Protein AF-A0A960JCE8-F1 (afdb_monomer_lite)

Sequence (146 aa):
MRWTVFALLLLAACGSQPPPAEEAPPAGPRYSATESATPDGVKLIVLRDEEAGLEMSIAPEKGGEMSSLRVRKGGEWVETLYLANDYAPREGWTGKAPLLWPATGRNFPKGFKPQTKPDGSIERGRYTLDGKTYEMPGHGFVRDMA

Radius of gyration: 30.68 Å; chains: 1; bounding box: 53×46×119 Å

pLDDT: mean 85.25, std 17.53, range [32.09, 98.69]

Structure (mmCIF, N/CA/C/O backbone):
data_AF-A0A960JCE8-F1
#
_entry.id   AF-A0A960JCE8-F1
#
loop_
_atom_site.group_PDB
_atom_site.id
_atom_site.type_symbol
_atom_site.label_atom_id
_atom_site.label_alt_id
_atom_site.label_comp_id
_atom_site.label_asym_id
_atom_site.label_entity_id
_atom_site.label_seq_id
_atom_site.pdbx_PDB_ins_code
_atom_site.Cartn_x
_atom_site.Cartn_y
_atom_site.Cartn_z
_atom_site.occupancy
_atom_site.B_iso_or_equiv
_atom_site.auth_seq_id
_atom_site.auth_comp_id
_atom_site.auth_asym_id
_atom_site.auth_atom_id
_atom_site.pdbx_PDB_model_num
ATOM 1 N N . MET A 1 1 ? -7.654 -31.927 88.680 1.00 37.94 1 MET A N 1
ATOM 2 C CA . MET A 1 1 ? -7.349 -32.418 87.319 1.00 37.94 1 MET A CA 1
ATOM 3 C C . MET A 1 1 ? -8.537 -32.112 86.414 1.00 37.94 1 MET A C 1
ATOM 5 O O . MET A 1 1 ? -9.617 -32.601 86.689 1.00 37.94 1 MET A O 1
ATOM 9 N N . ARG A 1 2 ? -8.302 -31.239 85.423 1.00 38.72 2 ARG A N 1
ATOM 10 C CA . ARG A 1 2 ? -9.026 -30.986 84.157 1.00 38.72 2 ARG A CA 1
ATOM 11 C C . ARG A 1 2 ? -10.564 -30.876 84.152 1.00 38.72 2 ARG A C 1
ATOM 13 O O . ARG A 1 2 ? -11.277 -31.867 84.126 1.00 38.72 2 ARG A O 1
ATOM 20 N N . TRP A 1 3 ? -11.022 -29.631 84.012 1.00 32.09 3 TRP A N 1
ATOM 21 C CA . TRP A 1 3 ? -12.282 -29.254 83.365 1.00 32.09 3 TRP A CA 1
ATOM 22 C C . TRP A 1 3 ? -12.041 -29.162 81.850 1.00 32.09 3 TRP A C 1
ATOM 24 O O . TRP A 1 3 ? -11.005 -28.642 81.432 1.00 32.09 3 TRP A O 1
ATOM 34 N N . THR A 1 4 ? -12.966 -29.647 81.024 1.00 48.75 4 THR A N 1
ATOM 35 C CA . THR A 1 4 ? -12.920 -29.479 79.563 1.00 48.75 4 THR A CA 1
ATOM 36 C C . THR A 1 4 ? -14.203 -28.788 79.126 1.00 48.75 4 THR A C 1
ATOM 38 O O . THR A 1 4 ? -15.284 -29.356 79.225 1.00 48.75 4 THR A O 1
ATOM 41 N N . VAL A 1 5 ? -14.072 -27.538 78.688 1.00 43.69 5 VAL A N 1
ATOM 42 C CA . VAL A 1 5 ? -15.142 -26.750 78.070 1.00 43.69 5 VAL A CA 1
ATOM 43 C C . VAL A 1 5 ? -15.042 -26.960 76.560 1.00 43.69 5 VAL A C 1
ATOM 45 O O . VAL A 1 5 ? -13.990 -26.707 75.977 1.00 43.69 5 VAL A O 1
ATOM 48 N N . PHE A 1 6 ? -16.117 -27.436 75.932 1.00 40.97 6 PHE A N 1
ATOM 49 C CA . PHE A 1 6 ? -16.258 -27.470 74.475 1.00 40.97 6 PHE A CA 1
ATOM 50 C C . PHE A 1 6 ? -16.803 -26.119 74.001 1.00 40.97 6 PHE A C 1
ATOM 52 O O . PHE A 1 6 ? -17.929 -25.753 74.330 1.00 40.97 6 PHE A O 1
ATOM 59 N N . ALA A 1 7 ? -16.005 -25.377 73.233 1.00 42.19 7 ALA A N 1
ATOM 60 C CA . ALA A 1 7 ? -16.457 -24.189 72.519 1.00 42.19 7 ALA A CA 1
ATOM 61 C C . ALA A 1 7 ? -16.963 -24.602 71.129 1.00 42.19 7 ALA A C 1
ATOM 63 O O . ALA A 1 7 ? -16.206 -25.140 70.321 1.00 42.19 7 ALA A O 1
ATOM 64 N N . LEU A 1 8 ? -18.248 -24.363 70.865 1.00 40.25 8 LEU A N 1
ATOM 65 C CA . LEU A 1 8 ? -18.876 -24.553 69.561 1.00 40.25 8 LEU A CA 1
ATOM 66 C C . LEU A 1 8 ? -18.727 -23.245 68.763 1.00 40.25 8 LEU A C 1
ATOM 68 O O . LEU A 1 8 ? -19.310 -22.227 69.130 1.00 40.25 8 LEU A O 1
ATOM 72 N N . LEU A 1 9 ? -17.925 -23.257 67.697 1.00 42.34 9 LEU A N 1
ATOM 73 C CA . LEU A 1 9 ? -17.798 -22.138 66.758 1.00 42.34 9 LEU A CA 1
AT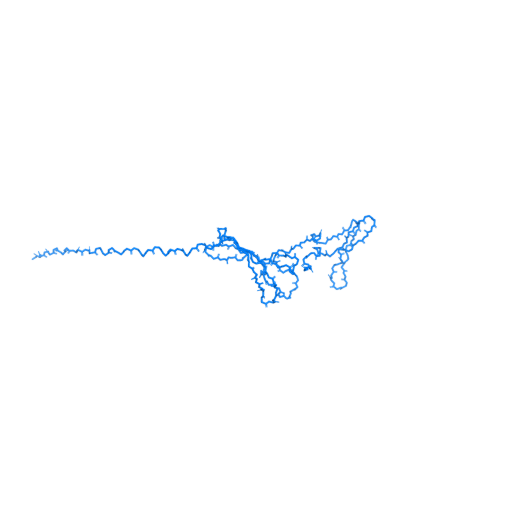OM 74 C C . LEU A 1 9 ? -18.870 -22.268 65.665 1.00 42.34 9 LEU A C 1
ATOM 76 O O . LEU A 1 9 ? -18.817 -23.176 64.840 1.00 42.34 9 LEU A O 1
ATOM 80 N N . LEU A 1 10 ? -19.836 -21.349 65.661 1.00 44.88 10 LEU A N 1
ATOM 81 C CA . LEU A 1 10 ? -20.793 -21.150 64.571 1.00 44.88 10 LEU A CA 1
ATOM 82 C C . LEU A 1 10 ? -20.166 -20.221 63.522 1.00 44.88 10 LEU A C 1
ATOM 84 O O . LEU A 1 10 ? -19.993 -19.028 63.765 1.00 44.88 10 LEU A O 1
ATOM 88 N N . LEU A 1 11 ? -19.823 -20.769 62.355 1.00 46.22 11 LEU A N 1
ATOM 89 C CA . LEU A 1 11 ? -19.457 -19.997 61.166 1.00 46.22 11 LEU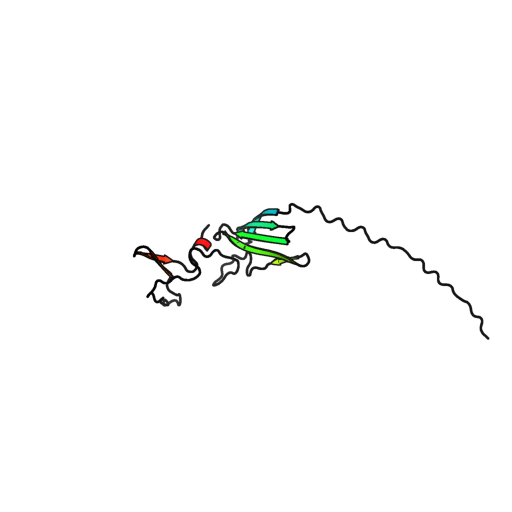 A CA 1
ATOM 90 C C . LEU A 1 11 ? -20.738 -19.513 60.475 1.00 46.22 11 LEU A C 1
ATOM 92 O O . LEU A 1 11 ? -21.480 -20.306 59.896 1.00 46.22 11 LEU A O 1
ATOM 96 N N . ALA A 1 12 ? -20.993 -18.207 60.535 1.00 48.25 12 ALA A N 1
ATOM 97 C CA . ALA A 1 12 ? -22.004 -17.550 59.718 1.00 48.25 12 ALA A CA 1
ATOM 98 C C . ALA A 1 12 ? -21.504 -17.470 58.266 1.00 48.25 12 ALA A C 1
ATOM 100 O O . ALA A 1 12 ? -20.547 -16.758 57.964 1.00 48.25 12 ALA A O 1
ATOM 101 N N . ALA A 1 13 ? -22.140 -18.217 57.364 1.00 46.94 13 ALA A N 1
ATOM 102 C CA . ALA A 1 13 ? -21.901 -18.113 55.932 1.00 46.94 13 ALA A CA 1
ATOM 103 C C . ALA A 1 13 ? -22.598 -16.853 55.389 1.00 46.94 13 ALA A C 1
ATOM 105 O O . ALA A 1 13 ? -23.791 -16.868 55.092 1.00 46.94 13 ALA A O 1
ATOM 106 N N . CYS A 1 14 ? -21.859 -15.749 55.265 1.00 43.31 14 CYS A N 1
ATOM 107 C CA . CYS A 1 14 ? -22.281 -14.608 54.455 1.00 43.31 14 CYS A CA 1
ATOM 108 C C . CYS A 1 14 ? -22.207 -15.009 52.976 1.00 43.31 14 CYS A C 1
ATOM 110 O O . CYS A 1 14 ? -21.129 -15.031 52.386 1.00 43.31 14 CYS A O 1
ATOM 112 N N . GLY A 1 15 ? -23.348 -15.351 52.378 1.00 46.66 15 GLY A N 1
ATOM 113 C CA . GLY A 1 15 ? -23.458 -15.525 50.934 1.00 46.66 15 GLY A CA 1
ATOM 114 C C . GLY A 1 15 ? -23.321 -14.175 50.234 1.00 46.66 15 GLY A C 1
ATOM 115 O O . GLY A 1 15 ? -24.287 -13.424 50.143 1.00 46.66 15 GLY A O 1
ATOM 116 N N . SER A 1 16 ? -22.126 -13.852 49.743 1.00 61.12 16 SER A N 1
ATOM 117 C CA . SER A 1 16 ? -21.938 -12.769 48.780 1.00 61.12 16 SER A CA 1
ATOM 118 C C . SER A 1 16 ? -22.401 -13.265 47.411 1.00 61.12 16 SER A C 1
ATOM 120 O O . SER A 1 16 ? -21.749 -14.116 46.803 1.00 61.12 16 SER A O 1
ATOM 122 N N . GLN A 1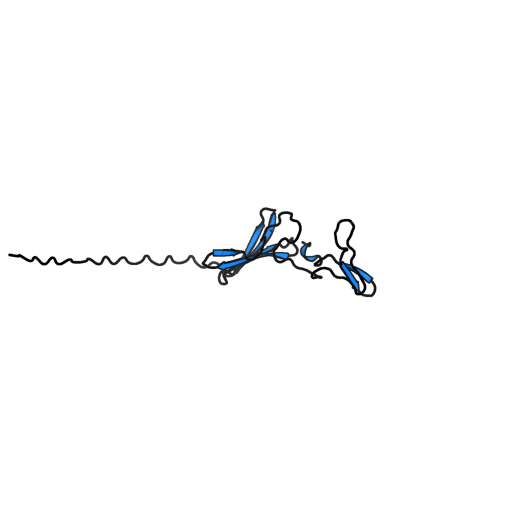 17 ? -23.534 -12.761 46.930 1.00 57.62 17 GLN A N 1
ATOM 123 C CA . GLN A 1 17 ? -23.922 -12.929 45.533 1.00 57.62 17 GLN A CA 1
ATOM 124 C C . GLN A 1 17 ? -22.829 -12.306 44.644 1.00 57.62 17 GLN A C 1
ATOM 126 O O . GLN A 1 17 ? -22.421 -11.174 44.922 1.00 57.62 17 GLN A O 1
ATOM 131 N N . PRO A 1 18 ? -22.326 -13.003 43.608 1.00 63.88 18 PRO A N 1
ATOM 132 C CA . PRO A 1 18 ? -21.457 -12.366 42.630 1.00 63.88 18 PRO A CA 1
ATOM 133 C C . PRO A 1 18 ? -22.215 -11.195 41.985 1.00 63.88 18 PRO A C 1
ATOM 135 O O . PRO A 1 18 ? -23.432 -11.303 41.783 1.00 63.88 18 PRO A O 1
ATOM 138 N N . PRO A 1 19 ? -21.538 -10.068 41.698 1.00 63.06 19 PRO A N 1
ATOM 139 C CA . PRO A 1 19 ? -22.173 -8.961 41.003 1.00 63.06 19 PRO A CA 1
ATOM 140 C C . PRO A 1 19 ? -22.761 -9.466 39.675 1.00 63.06 19 PRO A C 1
ATOM 142 O O . PRO A 1 19 ? -22.184 -10.374 39.065 1.00 63.06 19 PRO A O 1
ATOM 145 N N . PRO A 1 20 ? -23.916 -8.931 39.239 1.00 60.16 20 PRO A N 1
ATOM 146 C CA . PRO A 1 20 ? -24.464 -9.267 37.933 1.00 60.16 20 PRO A CA 1
ATOM 147 C C . PRO A 1 20 ? -23.392 -9.012 36.874 1.00 60.16 20 PRO A C 1
ATOM 149 O O . PRO A 1 20 ? -22.685 -8.005 36.940 1.00 60.16 20 PRO A O 1
ATOM 152 N N . ALA A 1 21 ? -23.245 -9.958 35.943 1.00 65.50 21 ALA A N 1
ATOM 153 C CA . ALA A 1 21 ? -22.355 -9.800 34.806 1.00 65.50 21 ALA A CA 1
ATOM 154 C C . ALA A 1 21 ? -22.693 -8.469 34.130 1.00 65.50 21 ALA A C 1
ATOM 156 O O . ALA A 1 21 ? -23.845 -8.244 33.763 1.00 65.50 21 ALA A O 1
ATOM 157 N N . GLU A 1 22 ? -21.701 -7.586 34.053 1.00 65.69 22 GLU A N 1
ATOM 158 C CA . GLU A 1 22 ? -21.793 -6.324 33.337 1.00 65.69 22 GLU A CA 1
ATOM 159 C C . GLU A 1 22 ? -22.253 -6.649 31.916 1.00 65.69 22 GLU A C 1
ATOM 161 O O . GLU A 1 22 ? -21.563 -7.340 31.162 1.00 65.69 22 GLU A O 1
ATOM 166 N N . GLU A 1 23 ? -23.494 -6.275 31.615 1.00 53.88 23 GLU A N 1
ATOM 167 C CA . GLU A 1 23 ? -24.129 -6.568 30.344 1.00 53.88 23 GLU A CA 1
ATOM 168 C C . GLU A 1 23 ? -23.301 -5.860 29.274 1.00 53.88 23 GLU A C 1
ATOM 170 O O . GLU A 1 23 ? -23.193 -4.631 29.270 1.00 53.88 23 GLU A O 1
ATOM 175 N N . ALA A 1 24 ? -22.617 -6.650 28.440 1.00 63.06 24 ALA A N 1
ATOM 176 C CA . ALA A 1 24 ? -21.736 -6.115 27.419 1.00 63.06 24 ALA A CA 1
ATOM 177 C C . ALA A 1 24 ? -22.530 -5.099 26.580 1.00 63.06 24 ALA A C 1
ATOM 179 O O . ALA A 1 24 ? -23.669 -5.397 26.201 1.00 63.06 24 ALA A O 1
ATOM 180 N N . PRO A 1 25 ? -21.969 -3.905 26.309 1.00 56.75 25 PRO A N 1
ATOM 181 C CA . PRO A 1 25 ? -22.666 -2.883 25.541 1.00 56.75 25 PRO A CA 1
ATOM 182 C C . PRO A 1 25 ? -23.182 -3.481 24.226 1.00 56.75 25 PRO A C 1
ATOM 184 O O . PRO A 1 25 ? -22.537 -4.385 23.680 1.00 56.75 25 PRO A O 1
ATOM 187 N N . PRO A 1 26 ? -24.335 -3.007 23.713 1.00 56.25 26 PRO A N 1
ATOM 188 C CA . PRO A 1 26 ? -24.939 -3.562 22.512 1.00 56.25 26 PRO A CA 1
ATOM 189 C C . PRO A 1 26 ? -23.896 -3.611 21.399 1.00 56.25 26 PRO A C 1
ATOM 191 O O . PRO A 1 26 ? -23.259 -2.601 21.091 1.00 56.25 26 PRO A O 1
ATOM 194 N N . ALA A 1 27 ? -23.698 -4.811 20.847 1.00 69.81 27 ALA A N 1
ATOM 195 C CA . ALA A 1 27 ? -22.736 -5.041 19.786 1.00 69.81 27 ALA A CA 1
ATOM 196 C C . ALA A 1 27 ? -23.030 -4.053 18.650 1.00 69.81 27 ALA A C 1
ATOM 198 O O . ALA A 1 27 ? -24.145 -4.011 18.126 1.00 69.81 27 ALA A O 1
ATOM 199 N N . GLY A 1 28 ? -22.043 -3.215 18.322 1.00 77.19 28 GLY A N 1
ATOM 200 C CA . GLY A 1 28 ? -22.120 -2.311 17.180 1.00 77.19 28 GLY A CA 1
ATOM 201 C C . GLY A 1 28 ? -22.370 -3.076 15.872 1.00 77.19 28 GLY A C 1
ATOM 202 O O . GLY A 1 28 ? -22.428 -4.310 15.862 1.00 77.19 28 GLY A O 1
ATOM 203 N N . PRO A 1 29 ? -22.517 -2.371 14.738 1.00 91.12 29 PRO A N 1
ATOM 204 C CA . PRO A 1 29 ? -22.653 -3.052 13.459 1.00 91.12 29 PRO A CA 1
ATOM 205 C C . PRO A 1 29 ? -21.451 -3.979 13.247 1.00 91.12 29 PRO A C 1
ATOM 207 O O . PRO A 1 29 ? -20.310 -3.561 13.441 1.00 91.12 29 PRO A O 1
ATOM 210 N N . ARG A 1 30 ? -21.713 -5.233 12.849 1.00 95.06 30 ARG A N 1
ATOM 211 C CA . ARG A 1 30 ? -20.658 -6.224 12.585 1.00 95.06 30 ARG A CA 1
ATOM 212 C C . ARG A 1 30 ? -19.589 -5.655 11.656 1.00 95.06 30 ARG A C 1
ATOM 214 O O . ARG A 1 30 ? -18.406 -5.789 11.936 1.00 95.06 30 ARG A O 1
ATOM 221 N N . TYR A 1 31 ? -20.030 -5.026 10.568 1.00 97.81 31 TYR A N 1
ATOM 222 C CA . TYR A 1 31 ? -19.165 -4.408 9.576 1.00 97.81 31 TYR A CA 1
ATOM 223 C C . TYR A 1 31 ? -19.222 -2.889 9.677 1.00 97.81 31 TYR A C 1
ATOM 225 O O . TYR A 1 31 ? -20.308 -2.314 9.777 1.00 97.81 31 TYR A O 1
ATOM 233 N N . SER A 1 32 ? -18.072 -2.233 9.570 1.00 97.56 32 SER A N 1
ATOM 234 C CA . SER A 1 32 ? -18.001 -0.779 9.436 1.00 97.56 32 SER A CA 1
ATOM 235 C C . SER A 1 32 ? -16.910 -0.351 8.459 1.00 97.56 32 SER A C 1
ATOM 237 O O . SER A 1 32 ? -15.934 -1.067 8.225 1.00 97.56 32 SER A O 1
ATOM 239 N N . ALA A 1 33 ? -17.115 0.824 7.868 1.00 98.12 33 ALA A N 1
ATOM 240 C CA . ALA A 1 33 ? -16.146 1.514 7.035 1.00 98.12 33 ALA A CA 1
ATOM 241 C C . ALA A 1 33 ? -16.111 2.983 7.463 1.00 98.12 33 ALA A C 1
ATOM 243 O O . ALA A 1 33 ? -17.154 3.637 7.514 1.00 98.12 33 ALA A O 1
ATOM 244 N N . THR A 1 34 ? -14.930 3.492 7.795 1.00 98.19 34 THR A N 1
ATOM 245 C CA . THR A 1 34 ? -14.743 4.873 8.258 1.00 98.19 34 THR A CA 1
ATOM 246 C C . THR A 1 34 ? -13.526 5.496 7.604 1.00 98.19 34 THR A C 1
ATOM 248 O O . THR A 1 34 ? -12.540 4.811 7.348 1.00 98.19 34 THR A O 1
ATOM 251 N N . GLU A 1 35 ? -13.562 6.803 7.388 1.00 98.25 35 GLU A N 1
ATOM 252 C CA . GLU A 1 35 ? -12.392 7.550 6.938 1.00 98.25 35 GLU A CA 1
ATOM 253 C C . GLU A 1 35 ? -11.514 7.948 8.128 1.00 98.25 35 GLU A C 1
ATOM 255 O O . GLU A 1 35 ? -12.006 8.268 9.213 1.00 98.25 35 GLU A O 1
ATOM 260 N N . SER A 1 36 ? -10.202 7.937 7.925 1.00 97.69 36 SER A N 1
ATOM 261 C CA . SER A 1 36 ? -9.228 8.487 8.865 1.00 97.69 36 SER A CA 1
ATOM 262 C C . SER A 1 36 ? -8.018 9.039 8.108 1.00 97.69 36 SER A C 1
ATOM 264 O O . SER A 1 36 ? -8.009 9.097 6.876 1.00 97.69 36 SER A O 1
ATOM 266 N N . ALA A 1 37 ? -6.997 9.485 8.834 1.00 97.31 37 ALA A N 1
ATOM 267 C CA . ALA A 1 37 ? -5.740 9.903 8.238 1.00 97.31 37 ALA A CA 1
ATOM 268 C C . ALA A 1 37 ? -4.561 9.536 9.139 1.00 97.31 37 ALA A C 1
ATOM 270 O O . ALA A 1 37 ? -4.693 9.465 10.364 1.00 97.31 37 ALA A O 1
ATOM 271 N N . THR A 1 38 ? -3.400 9.321 8.527 1.00 95.94 38 THR A N 1
ATOM 272 C CA . THR A 1 38 ? -2.135 9.191 9.257 1.00 95.94 38 THR A CA 1
ATOM 273 C C . THR A 1 38 ? -1.685 10.553 9.799 1.00 95.94 38 THR A C 1
ATOM 275 O O . THR A 1 38 ? -2.160 11.588 9.321 1.00 95.94 38 THR A O 1
ATOM 278 N N . PRO A 1 39 ? -0.743 10.596 10.762 1.00 92.06 39 PRO A N 1
ATOM 279 C CA . PRO A 1 39 ? -0.163 11.859 11.230 1.00 92.06 39 PRO A CA 1
ATOM 280 C C . PRO A 1 39 ? 0.428 12.720 10.103 1.00 92.06 39 PRO A C 1
ATOM 282 O O . PRO A 1 39 ? 0.364 13.943 10.168 1.00 92.06 39 PRO A O 1
ATOM 285 N N . ASP A 1 40 ? 0.932 12.077 9.046 1.00 87.56 40 ASP A N 1
ATOM 286 C CA . ASP A 1 40 ? 1.513 12.731 7.867 1.00 87.56 40 ASP A CA 1
ATOM 287 C C . ASP A 1 40 ? 0.458 13.139 6.81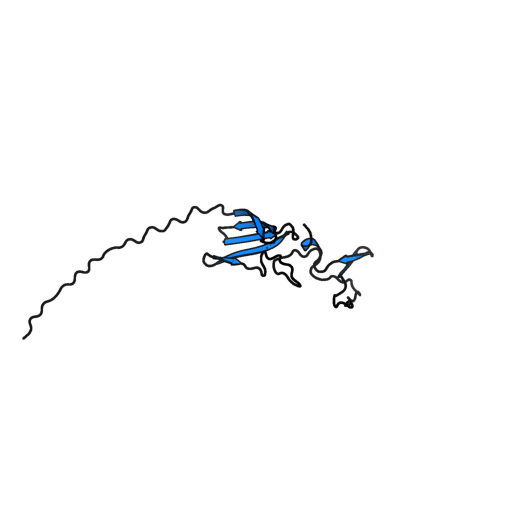5 1.00 87.56 40 ASP A C 1
ATOM 289 O O . ASP A 1 40 ? 0.801 13.581 5.719 1.00 87.56 40 ASP A O 1
ATOM 293 N N . GLY A 1 41 ? -0.834 12.981 7.124 1.00 94.62 41 GLY A N 1
ATOM 294 C CA . GLY A 1 41 ? -1.948 13.426 6.284 1.00 94.62 41 GLY A CA 1
ATOM 295 C C . GLY A 1 41 ? -2.363 12.462 5.171 1.00 94.62 41 GLY A C 1
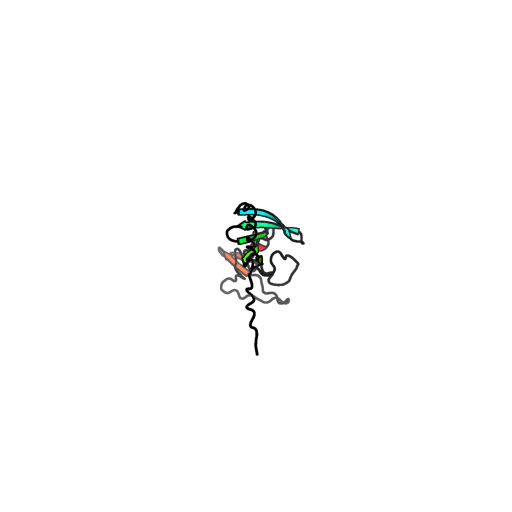ATOM 296 O O . GLY A 1 41 ? -3.162 12.843 4.318 1.00 94.62 41 GLY A O 1
ATOM 297 N N . VAL A 1 42 ? -1.867 11.219 5.161 1.00 96.25 42 VAL A N 1
ATOM 298 C CA . VAL A 1 42 ? -2.314 10.212 4.185 1.00 96.25 42 VAL A CA 1
ATOM 299 C C . VAL A 1 42 ? -3.720 9.759 4.549 1.00 96.25 42 VAL A C 1
ATOM 301 O O . VAL A 1 42 ? -3.938 9.262 5.654 1.00 96.25 42 VAL A O 1
ATOM 304 N N . LYS A 1 43 ? -4.671 9.919 3.624 1.00 98.00 43 LYS A N 1
ATOM 305 C CA . LYS A 1 43 ? -6.061 9.493 3.827 1.00 98.00 43 LYS A CA 1
ATOM 306 C C . LYS A 1 43 ? -6.170 7.976 3.856 1.00 98.00 43 LYS A C 1
ATOM 308 O O . LYS A 1 43 ? -5.575 7.292 3.021 1.00 98.00 43 LYS A O 1
ATOM 313 N N . LEU A 1 44 ? -6.986 7.474 4.775 1.00 98.56 44 LEU A N 1
ATOM 314 C CA . LEU A 1 44 ? -7.229 6.054 4.970 1.00 98.56 44 LEU A CA 1
ATOM 315 C C . LEU A 1 44 ? -8.723 5.740 4.925 1.00 98.56 44 LEU A C 1
ATOM 317 O O . LEU A 1 44 ? -9.545 6.485 5.458 1.00 98.56 44 LEU A O 1
ATOM 321 N N . ILE A 1 45 ? -9.051 4.581 4.363 1.00 98.69 45 ILE A N 1
ATOM 322 C CA . ILE A 1 45 ? -10.330 3.905 4.581 1.00 98.69 45 ILE A CA 1
ATOM 323 C C . ILE A 1 45 ? -10.064 2.775 5.571 1.00 98.69 45 ILE A C 1
ATOM 325 O O . ILE A 1 45 ? -9.305 1.854 5.273 1.00 98.69 45 ILE A O 1
ATOM 329 N N . VAL A 1 46 ? -10.675 2.842 6.749 1.00 98.56 46 VAL A N 1
ATOM 330 C CA . VAL A 1 46 ? -10.595 1.808 7.783 1.00 98.56 46 VAL A CA 1
ATOM 331 C C . VAL A 1 46 ? -11.817 0.911 7.667 1.00 98.56 46 VAL A C 1
ATOM 333 O O . VAL A 1 46 ? -12.944 1.393 7.755 1.00 98.56 46 VAL A O 1
ATOM 336 N N . LEU A 1 47 ? -11.592 -0.383 7.465 1.00 98.50 47 LEU A N 1
ATOM 337 C CA . LEU A 1 47 ? -12.626 -1.409 7.382 1.00 98.50 47 LEU A CA 1
ATOM 338 C C . LEU A 1 47 ? -12.530 -2.309 8.610 1.00 98.50 47 LEU A C 1
ATOM 340 O O . LEU A 1 47 ? -11.426 -2.710 8.987 1.00 98.50 47 LEU A O 1
ATOM 344 N N . ARG A 1 48 ? -13.666 -2.658 9.211 1.00 98.31 48 ARG A N 1
ATOM 345 C CA . ARG A 1 48 ? -13.707 -3.520 10.396 1.00 98.31 48 ARG A CA 1
ATOM 346 C C . ARG A 1 48 ? -14.776 -4.603 10.279 1.00 98.31 48 ARG A C 1
ATOM 348 O O . ARG A 1 48 ? -15.879 -4.328 9.814 1.00 98.31 48 ARG A O 1
ATOM 355 N N . ASP A 1 49 ? -14.441 -5.807 10.739 1.00 97.81 49 ASP A N 1
ATOM 356 C CA . ASP A 1 49 ? -15.373 -6.878 11.113 1.00 97.81 49 ASP A CA 1
ATOM 357 C C . ASP A 1 49 ? -15.203 -7.141 12.622 1.00 97.81 49 ASP A C 1
ATOM 359 O O . ASP A 1 49 ? -14.222 -7.756 13.051 1.00 97.81 49 ASP A O 1
ATOM 363 N N . GLU A 1 50 ? -16.128 -6.630 13.439 1.00 95.62 50 GLU A N 1
ATOM 364 C CA . GLU A 1 50 ? -16.096 -6.774 14.904 1.00 95.62 50 GLU A CA 1
ATOM 365 C C . GLU A 1 50 ? -16.290 -8.229 15.352 1.00 95.62 50 GLU A C 1
ATOM 367 O O . GLU A 1 50 ? -15.693 -8.642 16.346 1.00 95.62 50 GLU A O 1
ATOM 372 N N . GLU A 1 51 ? -17.079 -9.022 14.618 1.00 95.19 51 GLU A N 1
ATOM 373 C CA . GLU A 1 51 ? -17.344 -10.426 14.960 1.00 95.19 51 GLU A CA 1
ATOM 374 C C . GLU A 1 51 ? -16.122 -11.301 14.663 1.00 95.19 51 GLU A C 1
ATOM 376 O O . GLU A 1 51 ? -15.738 -12.134 15.483 1.00 95.19 51 GLU A O 1
ATOM 381 N N . ALA A 1 52 ? -15.467 -11.079 13.518 1.00 96.50 52 ALA A N 1
ATOM 382 C CA . ALA A 1 52 ? -14.225 -11.773 13.175 1.00 96.50 52 ALA A CA 1
ATOM 383 C C . ALA A 1 52 ? -13.000 -11.232 13.933 1.00 96.50 52 ALA A C 1
ATOM 385 O O . ALA A 1 52 ? -11.940 -11.860 13.913 1.00 96.50 52 ALA A O 1
ATOM 386 N N . GLY A 1 53 ? -13.118 -10.067 14.578 1.00 97.31 53 GLY A N 1
ATOM 387 C CA . GLY A 1 53 ? -11.996 -9.395 15.222 1.00 97.31 53 GLY A CA 1
ATOM 388 C C . GLY A 1 53 ? -10.926 -8.982 14.213 1.00 97.31 53 GLY A C 1
ATOM 389 O O . GLY A 1 53 ? -9.742 -9.218 14.456 1.00 97.31 53 GLY A O 1
ATOM 390 N N . LEU A 1 54 ? -11.333 -8.392 13.086 1.00 98.31 54 LEU A N 1
ATOM 391 C CA . LEU A 1 54 ? -10.446 -7.912 12.023 1.00 98.31 54 LEU A CA 1
ATOM 392 C C . LEU A 1 54 ? -10.628 -6.413 11.791 1.00 98.31 54 LEU A C 1
ATOM 394 O O . LEU A 1 54 ? -11.750 -5.921 11.703 1.00 98.31 54 LEU A O 1
ATOM 398 N N . GLU A 1 55 ? -9.521 -5.701 11.631 1.00 98.56 55 GLU A N 1
ATOM 399 C CA . GLU A 1 55 ? -9.486 -4.309 11.187 1.00 98.56 55 GLU A CA 1
ATOM 400 C C . GLU A 1 55 ? -8.382 -4.148 10.144 1.00 98.56 55 GLU A C 1
ATOM 402 O O . GLU A 1 55 ? -7.288 -4.681 10.306 1.00 98.56 55 GLU A O 1
ATOM 407 N N . MET A 1 56 ? -8.642 -3.402 9.078 1.00 98.50 56 MET A N 1
ATOM 408 C CA . MET A 1 56 ? -7.626 -3.055 8.089 1.00 98.50 56 MET A CA 1
ATOM 409 C C . MET A 1 56 ? -7.742 -1.592 7.684 1.00 98.50 56 MET A C 1
ATOM 411 O O . MET A 1 56 ? -8.827 -1.015 7.712 1.00 98.50 56 MET A O 1
ATOM 415 N N . SER A 1 57 ? -6.629 -0.995 7.272 1.00 98.62 57 SER A N 1
ATOM 416 C CA . SER A 1 57 ? -6.616 0.322 6.630 1.00 98.62 57 SER A CA 1
ATOM 417 C C . SER A 1 57 ? -6.161 0.187 5.183 1.00 98.62 57 SER A C 1
ATOM 419 O O . SER A 1 57 ? -5.203 -0.531 4.897 1.00 98.62 57 SER A O 1
ATOM 421 N N . ILE A 1 58 ? -6.846 0.881 4.282 1.00 98.50 58 ILE A N 1
ATOM 422 C CA . ILE A 1 58 ? -6.467 1.054 2.880 1.00 98.50 58 ILE A CA 1
ATOM 423 C C . ILE A 1 58 ? -6.029 2.500 2.690 1.00 98.50 58 ILE A C 1
ATOM 425 O O . ILE A 1 58 ? -6.728 3.398 3.157 1.00 98.50 58 ILE A O 1
ATOM 429 N N . ALA A 1 59 ? -4.927 2.730 1.979 1.00 97.81 59 ALA A N 1
ATOM 430 C CA . ALA A 1 59 ? -4.459 4.058 1.593 1.00 97.81 59 ALA A CA 1
ATOM 431 C C . ALA A 1 59 ? -4.675 4.276 0.082 1.00 97.81 59 ALA A C 1
ATOM 433 O O . ALA A 1 59 ? -3.827 3.876 -0.723 1.00 97.81 59 ALA A O 1
ATOM 434 N N . PRO A 1 60 ? -5.797 4.897 -0.342 1.00 97.12 60 PRO A N 1
ATOM 435 C CA . PRO A 1 60 ? -6.117 5.052 -1.763 1.00 97.12 60 PRO A CA 1
ATOM 436 C C . PRO A 1 60 ? -5.030 5.804 -2.537 1.00 97.12 60 PRO A C 1
ATOM 438 O O . PRO A 1 60 ? -4.594 5.344 -3.585 1.00 97.12 60 PRO A O 1
ATOM 441 N N . GLU A 1 61 ? -4.505 6.886 -1.954 1.00 95.88 61 GLU A N 1
ATOM 442 C CA . GLU A 1 61 ? -3.488 7.766 -2.557 1.00 95.88 61 GLU A CA 1
ATOM 443 C C . GLU A 1 61 ? -2.082 7.126 -2.652 1.00 95.88 61 GLU A C 1
ATOM 445 O O . GLU A 1 61 ? -1.111 7.794 -3.015 1.00 95.88 61 GLU A O 1
ATOM 450 N N . LYS A 1 62 ? -1.948 5.852 -2.257 1.00 95.69 62 LYS A N 1
ATOM 451 C CA . LYS A 1 62 ? -0.701 5.067 -2.212 1.00 95.69 62 LYS A CA 1
ATOM 452 C C . LYS A 1 62 ? -0.862 3.756 -2.987 1.00 95.69 62 LYS A C 1
ATOM 454 O O . LYS A 1 62 ? -0.536 2.674 -2.503 1.00 95.69 62 LYS A O 1
ATOM 459 N N . GLY A 1 63 ? -1.455 3.847 -4.174 1.00 95.50 63 GLY A N 1
ATOM 460 C CA . GLY A 1 63 ? -1.748 2.711 -5.045 1.00 95.50 63 GLY A CA 1
ATOM 461 C C . GLY A 1 63 ? -2.816 1.767 -4.503 1.00 95.50 63 GLY A C 1
ATOM 462 O O . GLY A 1 63 ? -2.830 0.592 -4.876 1.00 95.50 63 GLY A O 1
ATOM 463 N N . GLY A 1 64 ? -3.670 2.253 -3.595 1.00 96.31 64 GLY A N 1
ATOM 464 C CA . GLY A 1 64 ? -4.677 1.440 -2.914 1.00 96.31 64 GLY A CA 1
ATOM 465 C C . GLY A 1 64 ? -4.091 0.347 -2.018 1.00 96.31 64 GLY A C 1
ATOM 466 O O . GLY A 1 64 ? -4.721 -0.698 -1.857 1.00 96.31 64 GLY A O 1
ATOM 467 N N . GLU A 1 65 ? -2.887 0.537 -1.469 1.00 96.44 65 GLU A N 1
ATOM 468 C CA . GLU A 1 65 ? -2.262 -0.480 -0.622 1.00 96.44 65 GLU A CA 1
ATOM 469 C C . GLU A 1 65 ? -3.034 -0.717 0.683 1.00 96.44 65 GLU A C 1
ATOM 471 O O . GLU A 1 65 ? -3.633 0.198 1.256 1.00 96.44 65 GLU A O 1
ATOM 476 N N . MET A 1 66 ? -2.962 -1.949 1.192 1.00 98.06 66 MET A N 1
ATOM 477 C CA . MET A 1 66 ? -3.351 -2.238 2.569 1.00 98.06 66 MET A CA 1
ATOM 478 C C . MET A 1 66 ? -2.212 -1.794 3.492 1.00 98.06 66 MET A C 1
ATOM 480 O O . MET A 1 66 ? -1.132 -2.393 3.517 1.00 98.06 66 MET A O 1
ATOM 484 N N . SER A 1 67 ? -2.461 -0.720 4.236 1.00 97.94 67 SER A N 1
ATOM 485 C CA . SER A 1 67 ? -1.477 -0.026 5.063 1.00 97.94 67 SER A CA 1
ATOM 486 C C . SER A 1 67 ? -1.459 -0.496 6.518 1.00 97.94 67 SER A C 1
ATOM 488 O O . SER A 1 67 ? -0.489 -0.229 7.218 1.00 97.94 67 SER A O 1
ATOM 490 N N . SER A 1 68 ? -2.487 -1.216 6.975 1.00 98.44 68 SER A N 1
ATOM 491 C CA . SER A 1 68 ? -2.577 -1.841 8.304 1.00 98.44 68 SER A CA 1
ATOM 492 C C . SER A 1 68 ? -3.458 -3.089 8.239 1.00 98.44 68 SER A C 1
ATOM 494 O O . SER A 1 68 ? -4.416 -3.120 7.460 1.00 98.44 68 SER A O 1
ATOM 496 N N . LEU A 1 69 ? -3.143 -4.098 9.058 1.00 98.62 69 LEU A N 1
ATOM 497 C CA . LEU A 1 69 ? -3.996 -5.261 9.297 1.00 98.62 69 LEU A CA 1
ATOM 498 C C . LEU A 1 69 ? -3.880 -5.680 10.764 1.00 98.62 69 LEU A C 1
ATOM 500 O O . LEU A 1 69 ? -2.864 -6.227 11.200 1.00 98.62 69 LEU A O 1
ATOM 504 N N . ARG A 1 70 ? -4.950 -5.470 11.522 1.00 98.69 70 ARG A N 1
ATOM 505 C CA . ARG A 1 70 ? -5.029 -5.773 12.946 1.00 98.69 70 ARG A CA 1
ATOM 506 C C . ARG A 1 70 ? -5.984 -6.927 13.195 1.00 98.69 70 ARG A C 1
ATOM 508 O O . ARG A 1 70 ? -7.065 -7.002 12.613 1.00 98.69 70 ARG A O 1
ATOM 515 N N . VAL A 1 71 ? -5.585 -7.805 14.106 1.00 98.44 71 VAL A N 1
ATOM 516 C CA . VAL A 1 71 ? -6.383 -8.948 14.561 1.00 98.44 71 VAL A CA 1
ATOM 517 C C . VAL A 1 71 ? -6.650 -8.825 16.055 1.00 98.44 71 VAL A C 1
ATOM 519 O O . VAL A 1 71 ? -5.781 -8.382 16.811 1.00 98.44 71 VAL A O 1
ATOM 522 N N . ARG A 1 72 ? -7.836 -9.225 16.511 1.00 98.00 72 ARG A N 1
ATOM 523 C CA . ARG A 1 72 ? -8.161 -9.238 17.938 1.00 98.00 72 ARG A CA 1
ATOM 524 C C . ARG A 1 72 ? -7.608 -10.505 18.586 1.00 98.00 72 ARG A C 1
ATOM 526 O O . ARG A 1 72 ? -8.024 -11.614 18.260 1.00 98.00 72 ARG A O 1
ATOM 533 N N . LYS A 1 73 ? -6.676 -10.358 19.526 1.00 96.44 73 LYS A N 1
ATOM 534 C CA . LYS A 1 73 ? -6.048 -11.459 20.266 1.00 96.44 73 LYS A CA 1
ATOM 535 C C . LYS A 1 73 ? -6.045 -11.128 21.754 1.00 96.44 73 LYS A C 1
ATOM 537 O O . LYS A 1 73 ? -5.472 -10.130 22.163 1.00 96.44 73 LYS A O 1
ATOM 542 N N . GLY A 1 74 ? -6.690 -11.967 22.568 1.00 94.06 74 GLY A N 1
ATOM 543 C CA . GLY A 1 74 ? -6.784 -11.729 24.015 1.00 94.06 74 GLY A CA 1
ATOM 544 C C . GLY A 1 74 ? -7.568 -10.462 24.382 1.00 94.06 74 GLY A C 1
ATOM 545 O O . GLY A 1 74 ? -7.254 -9.822 25.373 1.00 94.06 74 GLY A O 1
ATOM 546 N N . GLY A 1 75 ? -8.554 -10.076 23.563 1.00 93.12 75 GLY A N 1
ATOM 547 C CA . GLY A 1 75 ? -9.342 -8.850 23.747 1.00 93.12 75 GLY A CA 1
ATOM 548 C C . GLY A 1 75 ? -8.705 -7.588 23.155 1.00 93.12 75 GLY A C 1
ATOM 549 O O . GLY A 1 75 ? -9.418 -6.612 22.917 1.00 93.12 75 GLY A O 1
ATOM 550 N N . GLU A 1 76 ? -7.415 -7.634 22.823 1.00 96.31 76 GLU A N 1
ATOM 551 C CA . GLU A 1 76 ? -6.648 -6.503 22.303 1.00 96.31 76 GLU A CA 1
ATOM 552 C C . GLU A 1 76 ? -6.460 -6.574 20.788 1.00 96.31 76 GLU A C 1
ATOM 554 O O . GLU A 1 76 ? -6.375 -7.650 20.197 1.00 96.31 76 GLU A O 1
ATOM 559 N N . TRP A 1 77 ? -6.369 -5.412 20.149 1.00 97.06 77 TRP A N 1
ATOM 560 C CA . TRP A 1 77 ? -6.089 -5.292 18.722 1.00 97.06 77 TRP A CA 1
ATOM 561 C C . TRP A 1 77 ? -4.582 -5.285 18.460 1.00 97.06 77 TRP A C 1
ATOM 563 O O . TRP A 1 77 ? -3.901 -4.307 18.781 1.00 97.06 77 TRP A O 1
ATOM 573 N N . VAL A 1 78 ? -4.079 -6.335 17.815 1.00 98.31 78 VAL A N 1
ATOM 574 C CA . VAL A 1 78 ? -2.655 -6.534 17.516 1.00 98.31 78 VAL A CA 1
ATOM 575 C C . VAL A 1 78 ? -2.389 -6.265 16.039 1.00 98.31 78 VAL A C 1
ATOM 577 O O . VAL A 1 78 ? -2.990 -6.904 15.180 1.00 98.31 78 VAL A O 1
ATOM 580 N N . GLU A 1 79 ? -1.484 -5.330 15.747 1.00 98.38 79 GLU A N 1
ATOM 581 C CA . GLU A 1 79 ? -1.005 -5.061 14.386 1.00 98.38 79 GLU A CA 1
ATOM 582 C C . GLU A 1 79 ? -0.118 -6.198 13.872 1.00 98.38 79 GLU A C 1
ATOM 584 O O . GLU A 1 79 ? 0.702 -6.746 14.612 1.00 98.38 79 GLU A O 1
ATOM 589 N N . THR A 1 80 ? -0.284 -6.543 12.596 1.00 98.31 80 THR A N 1
ATOM 590 C CA . THR A 1 80 ? 0.439 -7.644 11.944 1.00 98.31 80 THR A CA 1
ATOM 591 C C . THR A 1 80 ? 1.414 -7.168 10.871 1.00 98.31 80 THR A C 1
ATOM 593 O O . THR A 1 80 ? 2.340 -7.905 10.526 1.00 98.31 80 THR A O 1
ATOM 596 N N . LEU A 1 81 ? 1.253 -5.946 10.358 1.00 98.00 81 LEU A N 1
ATOM 597 C CA . LEU A 1 81 ? 2.126 -5.386 9.333 1.00 98.00 81 LEU A CA 1
ATOM 598 C C . LEU A 1 81 ? 3.272 -4.580 9.949 1.00 98.00 81 LEU A C 1
ATOM 600 O O . LEU A 1 81 ? 3.099 -3.754 10.844 1.00 98.00 81 LEU A O 1
ATOM 604 N N . TYR A 1 82 ? 4.471 -4.784 9.406 1.00 97.25 82 TYR A N 1
ATOM 605 C CA . TYR A 1 82 ? 5.619 -3.933 9.697 1.00 97.25 82 TYR A CA 1
ATOM 606 C C . TYR A 1 82 ? 5.374 -2.521 9.145 1.00 97.25 82 TYR A C 1
ATOM 608 O O . TYR A 1 82 ? 4.928 -2.384 8.005 1.00 97.25 82 TYR A O 1
ATOM 616 N N . LEU A 1 83 ? 5.684 -1.488 9.942 1.00 96.19 83 LEU A N 1
ATOM 617 C CA . LEU A 1 83 ? 5.512 -0.067 9.587 1.00 96.19 83 LEU A CA 1
ATOM 618 C C . LEU A 1 83 ? 4.086 0.279 9.115 1.00 96.19 83 LEU A C 1
ATOM 620 O O . LEU A 1 83 ? 3.894 1.037 8.161 1.00 96.19 83 LEU A O 1
ATOM 624 N N . ALA A 1 84 ? 3.083 -0.303 9.776 1.00 97.56 84 ALA A N 1
ATOM 625 C CA . ALA A 1 84 ? 1.684 -0.044 9.477 1.00 97.56 84 ALA A CA 1
ATOM 626 C C . ALA A 1 84 ? 1.341 1.447 9.611 1.00 97.56 84 ALA A C 1
ATOM 628 O O . ALA A 1 84 ? 1.720 2.086 10.592 1.00 97.56 84 ALA A O 1
ATOM 629 N N . ASN A 1 85 ? 0.628 1.992 8.621 1.00 97.12 85 ASN A N 1
ATOM 630 C CA . ASN A 1 85 ? 0.229 3.403 8.520 1.00 97.12 85 ASN A CA 1
ATOM 631 C C . ASN A 1 85 ? 1.379 4.434 8.638 1.00 97.12 85 ASN A C 1
ATOM 633 O O . ASN A 1 85 ? 1.115 5.634 8.702 1.00 97.12 85 ASN A O 1
ATOM 637 N N . ASP A 1 86 ? 2.641 3.996 8.630 1.00 96.00 86 ASP A N 1
ATOM 638 C CA . ASP A 1 86 ? 3.819 4.863 8.655 1.00 96.00 86 ASP A CA 1
ATOM 639 C C . ASP A 1 86 ? 4.237 5.197 7.216 1.00 96.00 86 ASP A C 1
ATOM 641 O O . ASP A 1 86 ? 4.596 4.313 6.419 1.00 96.00 86 ASP A O 1
ATOM 645 N N . TYR A 1 87 ? 4.158 6.491 6.899 1.00 94.00 87 TYR A N 1
ATOM 646 C CA . TYR A 1 87 ? 4.522 7.081 5.611 1.00 94.00 87 TYR A CA 1
ATOM 647 C C . TYR A 1 87 ? 5.678 8.076 5.716 1.00 94.00 87 TYR A C 1
ATOM 649 O O . TYR A 1 87 ? 5.941 8.805 4.754 1.00 94.00 87 TYR A O 1
ATOM 657 N N . ALA A 1 88 ? 6.409 8.077 6.832 1.00 93.31 88 ALA A N 1
ATOM 658 C CA . ALA A 1 88 ? 7.610 8.881 6.955 1.00 93.31 88 ALA A CA 1
ATOM 659 C C . ALA A 1 88 ? 8.611 8.507 5.837 1.00 93.31 88 ALA A C 1
ATOM 661 O O . ALA A 1 88 ? 8.760 7.319 5.514 1.00 93.31 88 ALA A O 1
ATOM 662 N N . PRO A 1 89 ? 9.320 9.484 5.237 1.00 90.75 89 PRO A N 1
ATOM 663 C CA . PRO A 1 89 ? 10.319 9.212 4.208 1.00 90.75 89 PRO A CA 1
ATOM 664 C C . PRO A 1 89 ? 11.394 8.239 4.704 1.00 90.75 89 PRO A C 1
ATOM 666 O O . PRO A 1 89 ? 12.028 8.470 5.735 1.00 90.75 89 PRO A O 1
ATOM 669 N N . ARG A 1 90 ? 11.604 7.142 3.969 1.00 90.50 90 ARG A N 1
ATOM 670 C CA . ARG A 1 90 ? 12.548 6.069 4.317 1.00 90.50 90 ARG A CA 1
ATOM 671 C C . ARG A 1 90 ? 13.192 5.499 3.057 1.00 90.50 90 ARG A C 1
ATOM 673 O O . ARG A 1 90 ? 12.552 5.407 2.012 1.00 90.50 90 ARG A O 1
ATOM 680 N N . GLU A 1 91 ? 14.444 5.072 3.178 1.00 87.12 91 GLU A N 1
ATOM 681 C CA . GLU A 1 91 ? 15.103 4.268 2.149 1.00 87.12 91 GLU A CA 1
ATOM 682 C C . GLU A 1 91 ? 14.761 2.780 2.323 1.00 87.12 91 GLU A C 1
ATOM 684 O O . GLU A 1 91 ? 14.641 2.280 3.442 1.00 87.12 91 GLU A O 1
ATOM 689 N N . GLY A 1 92 ? 14.640 2.049 1.212 1.00 86.25 92 GLY A N 1
ATOM 690 C CA . GLY A 1 92 ? 14.422 0.601 1.226 1.00 86.25 92 GLY A CA 1
ATOM 691 C C . GLY A 1 92 ? 12.959 0.171 1.383 1.00 86.25 92 GLY A C 1
ATOM 692 O O . GLY A 1 92 ? 12.039 0.848 0.929 1.00 86.25 92 GLY A O 1
ATOM 693 N N . TRP A 1 93 ? 12.748 -1.025 1.946 1.00 86.25 93 TRP A N 1
ATOM 694 C CA . TRP A 1 93 ? 11.412 -1.604 2.125 1.00 86.25 93 TRP A CA 1
ATOM 695 C C . TRP A 1 93 ? 10.674 -0.940 3.291 1.00 86.25 93 TRP A C 1
ATOM 697 O O . TRP A 1 93 ? 11.190 -0.868 4.403 1.00 86.25 93 TRP A O 1
ATOM 707 N N . THR A 1 94 ? 9.445 -0.493 3.037 1.00 91.38 94 THR A N 1
ATOM 708 C CA . THR A 1 94 ? 8.626 0.279 3.983 1.00 91.38 94 THR A CA 1
ATOM 709 C C . THR A 1 94 ? 7.497 -0.541 4.612 1.00 91.38 94 THR A C 1
ATOM 711 O O . THR A 1 94 ? 6.543 0.031 5.141 1.00 91.38 94 THR A O 1
ATOM 714 N N . GLY A 1 95 ? 7.595 -1.875 4.577 1.00 94.62 95 GLY A N 1
ATOM 715 C CA . GLY A 1 95 ? 6.594 -2.758 5.173 1.00 94.62 95 GLY A CA 1
ATOM 716 C C . GLY A 1 95 ? 5.291 -2.821 4.373 1.00 94.62 95 GLY A C 1
ATOM 717 O O . GLY A 1 95 ? 5.329 -2.811 3.140 1.00 94.62 95 GLY A O 1
ATOM 718 N N . LYS A 1 96 ? 4.160 -2.875 5.094 1.00 96.25 96 LYS A N 1
ATOM 719 C CA . LYS A 1 96 ? 2.785 -2.872 4.549 1.00 96.25 96 LYS A CA 1
ATOM 720 C C . LYS A 1 96 ? 2.537 -3.973 3.500 1.00 96.25 96 LYS A C 1
ATOM 722 O O . LYS A 1 96 ? 3.260 -4.970 3.446 1.00 96.25 96 LYS A O 1
ATOM 727 N N . ALA A 1 97 ? 1.485 -3.824 2.698 1.00 96.38 97 ALA A N 1
ATOM 728 C CA . ALA A 1 97 ? 1.148 -4.725 1.600 1.00 96.38 97 ALA A CA 1
ATOM 729 C C . ALA A 1 97 ? 0.929 -3.940 0.286 1.00 96.38 97 ALA A C 1
ATOM 731 O O . ALA A 1 97 ? -0.216 -3.756 -0.140 1.00 96.38 97 ALA A O 1
ATOM 732 N N . PRO A 1 98 ? 2.015 -3.469 -0.362 1.00 94.88 98 PRO A N 1
ATOM 733 C CA . PRO A 1 98 ? 1.930 -2.707 -1.604 1.00 94.88 98 PRO A CA 1
ATOM 734 C C . PRO A 1 98 ? 1.484 -3.575 -2.784 1.00 94.88 98 PRO A C 1
ATOM 736 O O . PRO A 1 98 ? 1.909 -4.725 -2.933 1.00 94.88 98 PRO A O 1
ATOM 739 N N . LEU A 1 99 ? 0.691 -2.992 -3.685 1.00 94.81 99 LEU A N 1
ATOM 740 C CA . LEU A 1 99 ? 0.277 -3.654 -4.918 1.00 94.81 99 LEU A CA 1
ATOM 741 C C . LEU A 1 99 ? 1.395 -3.599 -5.971 1.00 94.81 99 LEU A C 1
ATOM 743 O O . LEU A 1 99 ? 1.794 -2.531 -6.438 1.00 94.81 99 LEU A O 1
ATOM 747 N N . LEU A 1 100 ? 1.896 -4.772 -6.361 1.00 94.81 100 LEU A N 1
ATOM 748 C CA . LEU A 1 100 ? 2.978 -4.916 -7.337 1.00 94.81 100 LEU A CA 1
ATOM 749 C C . LEU A 1 100 ? 2.390 -5.282 -8.700 1.00 94.81 100 LEU A C 1
ATOM 751 O O . LEU A 1 100 ? 2.101 -6.446 -8.978 1.00 94.81 100 LEU A O 1
ATOM 755 N N . TRP A 1 101 ? 2.180 -4.276 -9.545 1.00 94.25 101 TRP A N 1
ATOM 756 C CA . TRP A 1 101 ? 1.562 -4.453 -10.856 1.00 94.25 101 TRP A CA 1
ATOM 757 C C . TRP A 1 101 ? 2.133 -3.477 -11.891 1.00 94.25 101 TRP A C 1
ATOM 759 O O . TRP A 1 101 ? 2.323 -2.297 -11.577 1.00 94.25 101 TRP A O 1
ATOM 769 N N . PRO A 1 102 ? 2.392 -3.926 -13.135 1.00 92.94 102 PRO A N 1
ATOM 770 C CA . PRO A 1 102 ? 2.183 -5.279 -13.681 1.00 92.94 102 PRO A CA 1
ATOM 771 C C . PRO A 1 102 ? 3.371 -6.231 -13.475 1.00 92.94 102 PRO A C 1
ATOM 773 O O . PRO A 1 102 ? 3.453 -7.273 -14.119 1.00 92.94 102 PRO A O 1
ATOM 776 N N . ALA A 1 103 ? 4.331 -5.870 -12.625 1.00 92.81 103 ALA A N 1
ATOM 777 C CA . ALA A 1 103 ? 5.553 -6.636 -12.427 1.00 92.81 103 ALA A CA 1
ATOM 778 C C . ALA A 1 103 ? 5.792 -6.923 -10.946 1.00 92.81 103 ALA A C 1
ATOM 780 O O . ALA A 1 103 ? 5.593 -6.059 -10.100 1.00 92.81 103 ALA A O 1
ATOM 781 N N . THR A 1 104 ? 6.316 -8.107 -10.641 1.00 92.19 104 THR A N 1
ATOM 782 C CA . THR A 1 104 ? 6.804 -8.476 -9.309 1.00 92.19 104 THR A CA 1
ATOM 783 C C . THR A 1 104 ? 8.327 -8.565 -9.355 1.00 92.19 104 THR A C 1
ATOM 785 O O . THR A 1 104 ? 8.892 -9.575 -9.765 1.00 92.19 104 THR A O 1
ATOM 788 N N . GLY A 1 105 ? 9.002 -7.483 -8.966 1.00 88.69 105 GLY A N 1
ATOM 789 C CA . GLY A 1 105 ? 10.456 -7.351 -9.080 1.00 88.69 105 GLY A CA 1
ATOM 790 C C . GLY A 1 105 ? 10.883 -6.667 -10.378 1.00 88.69 105 GLY A C 1
ATOM 791 O O . GLY A 1 105 ? 10.133 -5.882 -10.960 1.00 88.69 105 GLY A O 1
ATOM 792 N N . ARG A 1 106 ? 12.124 -6.909 -10.805 1.00 88.81 106 ARG A N 1
ATOM 793 C CA . ARG A 1 106 ? 12.665 -6.363 -12.059 1.00 88.81 106 ARG A CA 1
ATOM 794 C C . ARG A 1 106 ? 12.417 -7.349 -13.198 1.00 88.81 106 ARG A C 1
ATOM 796 O O . ARG A 1 106 ? 12.668 -8.538 -13.037 1.00 88.81 106 ARG A O 1
ATOM 803 N N . ASN A 1 107 ? 12.003 -6.838 -14.354 1.00 88.50 107 ASN A N 1
ATOM 804 C CA . ASN A 1 107 ? 11.835 -7.628 -15.573 1.00 88.50 107 ASN A CA 1
ATOM 805 C C . ASN A 1 107 ? 13.012 -7.410 -16.524 1.00 88.50 107 ASN A C 1
ATOM 807 O O . ASN A 1 107 ? 13.393 -6.269 -16.776 1.00 88.50 107 ASN A O 1
ATOM 811 N N . PHE A 1 108 ? 13.561 -8.487 -17.081 1.00 87.50 108 PHE A N 1
ATOM 812 C CA . PHE A 1 108 ? 14.645 -8.428 -18.059 1.00 87.50 108 PHE A CA 1
ATOM 813 C C . PHE A 1 108 ? 14.329 -9.372 -19.229 1.00 87.50 108 PHE A C 1
ATOM 815 O O . PHE A 1 108 ? 14.122 -10.564 -18.996 1.00 87.50 108 PHE A O 1
ATOM 822 N N . PRO A 1 109 ? 14.275 -8.884 -20.482 1.00 86.62 109 PRO A N 1
ATOM 823 C CA . PRO A 1 109 ? 14.063 -9.731 -21.644 1.00 86.62 109 PRO A CA 1
ATOM 824 C C . PRO A 1 109 ? 15.197 -10.736 -21.798 1.00 86.62 109 PRO A C 1
ATOM 826 O O . PRO A 1 109 ? 16.325 -10.515 -21.349 1.00 86.62 109 PRO A O 1
ATOM 829 N N . LYS A 1 110 ? 14.920 -11.830 -22.506 1.00 84.81 110 LYS A N 1
ATOM 830 C CA . LYS A 1 110 ? 15.938 -12.830 -22.822 1.00 84.81 110 LYS A CA 1
ATOM 831 C C . LYS A 1 110 ? 17.142 -12.174 -23.509 1.00 84.81 110 LYS A C 1
ATOM 833 O O . LYS A 1 110 ? 16.986 -11.407 -24.452 1.00 84.81 110 LYS A O 1
ATOM 838 N N . GLY A 1 111 ? 18.342 -12.503 -23.036 1.00 83.62 111 GLY A N 1
ATOM 839 C CA . GLY A 1 111 ? 19.598 -11.961 -23.565 1.00 83.62 111 GLY A CA 1
ATOM 840 C C . GLY A 1 111 ? 19.976 -10.585 -23.016 1.00 83.62 111 GLY A C 1
ATOM 841 O O . GLY A 1 111 ? 21.097 -10.138 -23.249 1.00 83.62 111 GLY A O 1
ATOM 842 N N . PHE A 1 112 ? 19.103 -9.937 -22.242 1.00 84.25 112 PHE A N 1
ATOM 843 C CA . PHE A 1 112 ? 19.448 -8.701 -21.563 1.00 84.25 112 PHE A CA 1
ATOM 844 C C . PHE A 1 112 ? 20.211 -8.988 -20.263 1.00 84.25 112 PHE A C 1
ATOM 846 O O . PHE A 1 112 ? 19.744 -9.739 -19.406 1.00 84.25 112 PHE A O 1
ATOM 853 N N . LYS A 1 113 ? 21.393 -8.382 -20.114 1.00 84.50 113 LYS A N 1
ATOM 854 C CA . LYS A 1 113 ? 22.191 -8.437 -18.886 1.00 84.50 113 LYS A CA 1
ATOM 855 C C . LYS A 1 113 ? 22.111 -7.072 -18.200 1.00 84.50 113 LYS A C 1
ATOM 857 O O . LYS A 1 113 ? 22.662 -6.122 -18.755 1.00 84.50 113 LYS A O 1
ATOM 862 N N . PRO A 1 114 ? 21.435 -6.952 -17.044 1.00 82.88 114 PRO A N 1
ATOM 863 C CA . PRO A 1 114 ? 21.356 -5.680 -16.340 1.00 82.88 114 PRO A CA 1
ATOM 864 C C . PRO A 1 114 ? 22.744 -5.198 -15.934 1.00 82.88 114 PRO A C 1
ATOM 866 O O . PRO A 1 114 ? 23.561 -5.986 -15.454 1.00 82.88 114 PRO A O 1
ATOM 869 N N . GLN A 1 115 ? 22.993 -3.904 -16.113 1.00 84.00 115 GLN A N 1
ATOM 870 C CA . GLN A 1 115 ? 24.221 -3.267 -15.658 1.00 84.00 115 GLN A CA 1
ATOM 871 C C . GLN A 1 115 ? 23.997 -2.521 -14.343 1.00 84.00 115 GLN A C 1
ATOM 873 O O . GLN A 1 115 ? 22.929 -1.957 -14.094 1.00 84.00 115 GLN A O 1
ATOM 878 N N . THR A 1 116 ? 25.026 -2.519 -13.502 1.00 85.81 116 THR A N 1
ATOM 879 C CA . THR A 1 116 ? 25.110 -1.617 -12.353 1.00 85.81 116 THR A CA 1
ATOM 880 C C . THR A 1 116 ? 25.621 -0.273 -12.852 1.00 85.81 116 THR A C 1
ATOM 882 O O . THR A 1 116 ? 26.645 -0.204 -13.532 1.00 85.81 116 THR A O 1
ATOM 885 N N . LYS A 1 117 ? 24.895 0.794 -12.543 1.00 82.75 117 LYS A N 1
ATOM 886 C CA . LYS A 1 117 ? 25.281 2.167 -12.847 1.00 82.75 117 LYS A CA 1
ATOM 887 C C . LYS A 1 117 ? 26.420 2.624 -11.922 1.00 82.75 117 LYS A C 1
ATOM 889 O O . LYS A 1 117 ? 26.616 2.032 -10.861 1.00 82.75 117 LYS A O 1
ATOM 894 N N . PRO A 1 118 ? 27.146 3.703 -12.272 1.00 85.81 118 PRO A N 1
ATOM 895 C CA . PRO A 1 118 ? 28.216 4.246 -11.429 1.00 85.81 118 PRO A CA 1
ATOM 896 C C . PRO A 1 118 ? 27.773 4.635 -10.010 1.00 85.81 118 PRO A C 1
ATOM 898 O O . PRO A 1 118 ? 28.585 4.611 -9.093 1.00 85.81 118 PRO A O 1
ATOM 901 N N . ASP A 1 119 ? 26.491 4.959 -9.825 1.00 88.12 119 ASP A N 1
ATOM 902 C CA . ASP A 1 119 ? 25.880 5.279 -8.527 1.00 88.12 119 ASP A CA 1
ATOM 903 C C . ASP A 1 119 ? 25.501 4.034 -7.694 1.00 88.12 119 ASP A C 1
ATOM 905 O O . ASP A 1 119 ? 24.898 4.157 -6.631 1.00 88.12 119 ASP A O 1
ATOM 909 N N . GLY A 1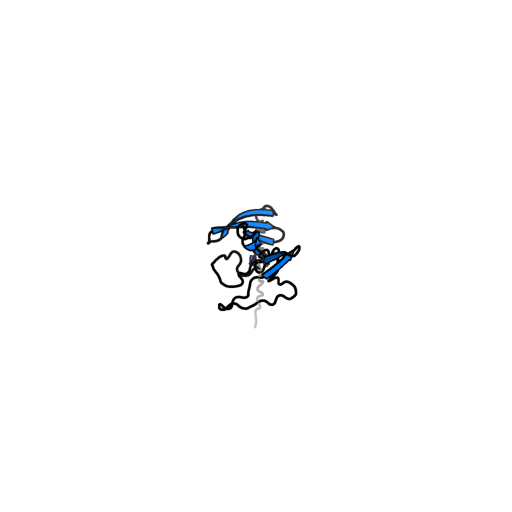 120 ? 25.821 2.827 -8.173 1.00 80.88 120 GLY A N 1
ATOM 910 C CA . GLY A 1 120 ? 25.485 1.559 -7.522 1.00 80.88 120 GLY A CA 1
ATOM 911 C C . GLY A 1 120 ? 24.058 1.064 -7.780 1.00 80.88 120 GLY A C 1
ATOM 912 O O . GLY A 1 120 ? 23.730 -0.065 -7.407 1.00 80.88 120 GLY A O 1
ATOM 913 N N . SER A 1 121 ? 23.203 1.844 -8.448 1.00 80.75 121 SER A N 1
ATOM 914 C CA . SER A 1 121 ? 21.854 1.406 -8.807 1.00 80.75 121 SER A CA 1
ATOM 915 C C . SER A 1 121 ? 21.874 0.432 -9.988 1.00 80.75 121 SER A C 1
ATOM 917 O O . SER A 1 121 ? 22.717 0.502 -10.877 1.00 80.75 121 SER A O 1
ATOM 919 N N . ILE A 1 122 ? 20.931 -0.510 -10.021 1.00 79.31 122 ILE A N 1
ATOM 920 C CA . ILE A 1 122 ? 20.788 -1.442 -11.149 1.00 79.31 122 ILE A CA 1
ATOM 921 C C . ILE A 1 122 ? 19.896 -0.796 -12.212 1.00 79.31 122 ILE A C 1
ATOM 923 O O . ILE A 1 122 ? 18.890 -0.160 -11.886 1.00 79.31 122 ILE A O 1
ATOM 927 N N . GLU A 1 123 ? 20.253 -0.970 -13.484 1.00 79.62 123 GLU A N 1
ATOM 928 C CA . GLU A 1 123 ? 19.463 -0.502 -14.622 1.00 79.62 123 GLU A CA 1
ATOM 929 C C . GLU A 1 123 ? 17.992 -0.952 -14.530 1.00 79.62 123 GLU A C 1
ATOM 931 O O . GLU A 1 123 ? 17.671 -2.036 -14.028 1.00 79.62 123 GLU A O 1
ATOM 936 N N . ARG A 1 124 ? 17.078 -0.090 -15.000 1.00 81.12 124 ARG A N 1
ATOM 937 C CA . ARG A 1 124 ? 15.638 -0.361 -14.945 1.00 81.12 124 ARG A CA 1
ATOM 938 C C . ARG A 1 124 ? 15.290 -1.632 -15.717 1.00 81.12 124 ARG A C 1
ATOM 940 O O . ARG A 1 124 ? 15.939 -1.996 -16.701 1.00 81.12 124 ARG A O 1
ATOM 947 N N . GLY A 1 125 ? 14.227 -2.285 -15.256 1.00 88.62 125 GLY A N 1
ATOM 948 C CA . GLY A 1 125 ? 13.642 -3.401 -15.975 1.00 88.62 125 GLY A CA 1
ATOM 949 C C . GLY A 1 125 ? 13.051 -2.955 -17.310 1.00 88.62 125 GLY A C 1
ATOM 950 O O . GLY A 1 125 ? 12.806 -1.770 -17.548 1.00 88.62 125 GLY A O 1
ATOM 951 N N . ARG A 1 126 ? 12.819 -3.916 -18.197 1.00 91.25 126 ARG A N 1
ATOM 952 C CA . ARG A 1 126 ? 12.198 -3.701 -19.504 1.00 91.25 126 ARG A CA 1
ATOM 953 C C . ARG A 1 126 ? 11.443 -4.955 -19.951 1.00 91.25 126 ARG A C 1
ATOM 955 O O . ARG A 1 126 ? 11.701 -6.049 -19.449 1.00 91.25 126 ARG A O 1
ATOM 962 N N . TYR A 1 127 ? 10.536 -4.810 -20.904 1.00 91.31 127 TYR A N 1
ATOM 963 C CA . TYR A 1 127 ? 9.856 -5.929 -21.562 1.00 91.31 127 TYR A CA 1
ATOM 964 C C . TYR A 1 127 ? 9.730 -5.669 -23.063 1.00 91.31 127 TYR A C 1
ATOM 966 O O . TYR A 1 127 ? 9.803 -4.520 -23.503 1.00 91.31 127 TYR A O 1
ATOM 974 N N . THR A 1 128 ? 9.570 -6.737 -23.846 1.00 92.56 128 THR A N 1
ATOM 975 C CA . THR A 1 128 ? 9.377 -6.655 -25.298 1.00 92.56 128 THR A CA 1
ATOM 976 C C . THR A 1 128 ? 7.965 -7.104 -25.648 1.00 92.56 128 THR A C 1
ATOM 978 O O . THR A 1 128 ? 7.550 -8.186 -25.240 1.00 92.56 128 THR A O 1
ATOM 981 N N . LEU A 1 129 ? 7.251 -6.281 -26.408 1.00 93.00 129 LEU A N 1
ATOM 982 C CA . LEU A 1 129 ? 5.923 -6.561 -26.944 1.00 93.00 129 LEU A CA 1
ATOM 983 C C . LEU A 1 129 ? 5.913 -6.127 -28.413 1.00 93.00 129 LEU A C 1
ATOM 985 O O . LEU A 1 129 ? 6.284 -4.993 -28.716 1.00 93.00 129 LEU A O 1
ATOM 989 N N . ASP A 1 130 ? 5.562 -7.047 -29.312 1.00 94.56 130 ASP A N 1
ATOM 990 C CA . ASP A 1 130 ? 5.500 -6.829 -30.766 1.00 94.56 130 ASP A CA 1
ATOM 991 C C . ASP A 1 130 ? 6.771 -6.196 -31.355 1.00 94.56 130 ASP A C 1
ATOM 993 O O . ASP A 1 130 ? 6.742 -5.238 -32.124 1.00 94.56 130 ASP A O 1
ATOM 997 N N . GLY A 1 131 ? 7.933 -6.705 -30.931 1.00 92.38 131 GLY A N 1
ATOM 998 C CA . GLY A 1 131 ? 9.245 -6.222 -31.375 1.00 92.38 131 GLY A CA 1
ATOM 999 C C . GLY A 1 131 ? 9.673 -4.877 -30.778 1.00 92.38 131 GLY A C 1
ATOM 1000 O O . GLY A 1 131 ? 10.823 -4.474 -30.951 1.00 92.38 131 GLY A O 1
ATOM 1001 N N . LYS A 1 132 ? 8.804 -4.198 -30.021 1.00 94.19 132 LYS A N 1
ATOM 1002 C CA . LYS A 1 132 ? 9.124 -2.952 -29.323 1.00 94.19 132 LYS A CA 1
ATOM 1003 C C . LYS A 1 132 ? 9.501 -3.219 -27.871 1.00 94.19 132 LYS A C 1
ATOM 1005 O O . LYS A 1 132 ? 8.906 -4.056 -27.200 1.00 94.19 132 LYS A O 1
ATOM 1010 N N . THR A 1 133 ? 10.499 -2.489 -27.384 1.00 91.75 133 THR A N 1
ATOM 1011 C CA . THR A 1 133 ? 10.950 -2.560 -25.989 1.00 91.75 133 THR A CA 1
ATOM 1012 C C . THR A 1 133 ? 10.402 -1.381 -25.195 1.00 91.75 133 THR A C 1
ATOM 1014 O O . THR A 1 133 ? 10.425 -0.246 -25.669 1.00 91.75 133 THR A O 1
ATOM 1017 N N . TYR A 1 134 ? 9.933 -1.662 -23.984 1.00 92.38 134 TYR A N 1
ATOM 1018 C CA . TYR A 1 134 ? 9.345 -0.700 -23.058 1.00 92.38 134 TYR A CA 1
ATOM 1019 C C . TYR A 1 134 ? 10.047 -0.782 -21.705 1.00 92.38 134 TYR A C 1
ATOM 1021 O O . TYR A 1 134 ? 10.413 -1.874 -21.265 1.00 92.38 134 TYR A O 1
ATOM 1029 N N . GLU A 1 135 ? 10.209 0.356 -21.030 1.00 92.25 135 GLU A N 1
ATOM 1030 C CA . GLU A 1 135 ? 10.698 0.376 -19.650 1.00 92.25 135 GLU A CA 1
ATOM 1031 C C . GLU A 1 135 ? 9.647 -0.179 -18.680 1.00 92.25 135 GLU A C 1
ATOM 1033 O O . GLU A 1 135 ? 8.442 -0.005 -18.865 1.00 92.25 135 GLU A O 1
ATOM 1038 N N . MET A 1 136 ? 10.118 -0.835 -17.621 1.00 92.38 136 MET A N 1
ATOM 1039 C CA . MET A 1 136 ? 9.298 -1.307 -16.512 1.00 92.38 136 MET A CA 1
ATOM 1040 C C . MET A 1 136 ? 10.002 -0.989 -15.190 1.00 92.38 136 MET A C 1
ATOM 1042 O O . MET A 1 136 ? 11.091 -1.523 -14.934 1.00 92.38 136 MET A O 1
ATOM 1046 N N . PRO A 1 137 ? 9.410 -0.146 -14.327 1.00 90.19 137 PRO A N 1
ATOM 1047 C CA . PRO A 1 137 ? 9.937 0.067 -12.990 1.00 90.19 137 PRO A CA 1
ATOM 1048 C C . PRO A 1 137 ? 9.946 -1.237 -12.181 1.00 90.19 137 PRO A C 1
ATOM 1050 O O . PRO A 1 137 ? 9.163 -2.160 -12.419 1.00 90.19 137 PRO A O 1
ATOM 1053 N N . GLY A 1 138 ? 10.857 -1.325 -11.211 1.00 88.50 138 GLY A N 1
ATOM 1054 C CA . GLY A 1 138 ? 10.896 -2.469 -10.304 1.00 88.50 138 GLY A CA 1
ATOM 1055 C C . GLY A 1 138 ? 9.611 -2.537 -9.482 1.00 88.50 138 GLY A C 1
ATOM 1056 O O . GLY A 1 138 ? 9.299 -1.580 -8.777 1.00 88.50 138 GLY A O 1
ATOM 1057 N N . HIS A 1 139 ? 8.926 -3.680 -9.542 1.00 92.81 139 HIS A N 1
ATOM 1058 C CA . HIS A 1 139 ? 7.597 -3.921 -8.966 1.00 92.81 139 HIS A CA 1
ATOM 1059 C C . HIS A 1 139 ? 6.423 -3.217 -9.669 1.00 92.81 139 HIS A C 1
ATOM 1061 O O . HIS A 1 139 ? 5.335 -3.101 -9.105 1.00 92.81 139 HIS A O 1
ATOM 1067 N N . GLY A 1 140 ? 6.626 -2.778 -10.911 1.00 93.25 140 GLY A N 1
ATOM 1068 C CA . GLY A 1 140 ? 5.603 -2.062 -11.658 1.00 93.25 140 GLY A CA 1
ATOM 1069 C C . GLY A 1 140 ? 5.407 -0.645 -11.129 1.00 93.25 140 GLY A C 1
ATOM 1070 O O . GLY A 1 140 ? 6.341 -0.055 -10.595 1.00 93.25 140 GLY A O 1
ATOM 1071 N N . PHE A 1 141 ? 4.219 -0.084 -11.331 1.00 93.50 141 PHE A N 1
ATOM 1072 C CA . PHE A 1 141 ? 3.966 1.344 -11.110 1.00 93.50 141 PHE A CA 1
ATOM 1073 C C . PHE A 1 141 ? 2.725 1.638 -10.265 1.00 93.50 141 PHE A C 1
ATOM 1075 O O . PHE A 1 141 ? 2.569 2.765 -9.814 1.00 93.50 141 PHE A O 1
ATOM 1082 N N . VAL A 1 142 ? 1.840 0.660 -10.031 1.00 95.06 142 VAL A N 1
ATOM 1083 C CA . VAL A 1 142 ? 0.545 0.931 -9.376 1.00 95.06 142 VAL A CA 1
ATOM 1084 C C . VAL A 1 142 ? 0.699 1.446 -7.949 1.00 95.06 142 VAL A C 1
ATOM 1086 O O . VAL A 1 142 ? -0.017 2.366 -7.577 1.00 95.06 142 VAL A O 1
ATOM 1089 N N . ARG A 1 143 ? 1.668 0.937 -7.178 1.00 92.81 143 ARG A N 1
ATOM 1090 C CA . ARG A 1 143 ? 1.957 1.434 -5.818 1.00 92.81 143 ARG A CA 1
ATOM 1091 C C . ARG A 1 143 ? 2.256 2.942 -5.747 1.00 92.81 143 ARG A C 1
ATOM 1093 O O . ARG A 1 143 ? 2.171 3.522 -4.673 1.00 92.81 143 ARG A O 1
ATOM 1100 N N . ASP A 1 144 ? 2.634 3.547 -6.873 1.00 92.06 144 ASP A N 1
ATOM 1101 C CA . ASP A 1 144 ? 3.019 4.955 -6.985 1.00 92.06 144 ASP A CA 1
ATOM 1102 C C . ASP A 1 144 ? 1.884 5.822 -7.584 1.00 92.06 144 ASP A C 1
ATOM 1104 O O . ASP A 1 144 ? 2.089 7.005 -7.855 1.00 92.06 144 ASP A O 1
ATOM 1108 N N . MET A 1 145 ? 0.696 5.248 -7.820 1.00 92.94 145 MET A N 1
ATOM 1109 C CA . MET A 1 145 ? -0.482 5.946 -8.355 1.00 92.94 145 MET A CA 1
ATOM 1110 C C . MET A 1 145 ? -1.447 6.383 -7.240 1.00 92.94 145 MET A C 1
ATOM 1112 O O . MET A 1 145 ? -1.479 5.775 -6.173 1.00 92.94 145 MET A O 1
ATOM 1116 N N . ALA A 1 146 ? -2.252 7.413 -7.511 1.00 79.31 146 ALA A N 1
ATOM 1117 C CA . ALA A 1 146 ? -3.345 7.892 -6.662 1.00 79.31 146 ALA A CA 1
ATOM 1118 C C . ALA A 1 146 ? -4.660 7.919 -7.449 1.00 79.31 146 ALA A C 1
ATOM 1120 O O . ALA A 1 146 ? -4.590 8.155 -8.680 1.00 79.31 146 ALA A O 1
#

Foldseek 3Di:
DDDDDDDDDDDDDPDDDDPPDPDPPPDDPQWDWDWDAAPVGQIWIWIHGVVQQWIWIFRVQQLRFTQWIWGQDPNDTDTDWQQRNPPPDDPDDNTGGAQQPPDAFAAADPPDDWDQDPVRDTDFHWDDDPNDIDTAHTSGCSSNHD

Secondary structure (DSSP, 8-state):
----------------PPPPP--PPPP--SEEEEEEE-TT--EEEEEEETTTTEEEEEEGGGTTEEEEEEEEETTEEEE-STTTT--S--SS---SB---BS-SS----TT--PPBPTTSPBPPEEEEETTEEEEE-TTBSGGG--